Protein AF-A0A1X0P5S7-F1 (afdb_monomer)

Foldseek 3Di:
DDDDDDADEAEEEDDAPDADALVRCCVVPDDPDHHHYHYPQNFDDCLAAVPDDGDPSRVRVVVSCVVVVHDDPHPNDDPDPPPPPDDD

Secondary structure (DSSP, 8-state):
-------EEEEEEPPTT----HHHHHHHH--SSSEEEEEE-----TTT-TTS---HHHHHHHHHHHHTTPPP----------------

Organism: NCBI:txid67003

pLDDT: mean 80.3, std 17.89, range [29.89, 96.31]

Sequence (88 aa):
VRRSGANSDVSIFFPLGRTYTTSQLDTLLTTSGPHLIGADANAHAMAWDCAIPPDTRGDVLVQWCLDNDFVIHDAGDCTRHTTRHGPS

Nearest PDB structures (foldseek):
  7uqy-assembly1_A  TM=2.678E-01  e=4.507E+00  Homo sapiens
  7sch-assembly1_A  TM=2.700E-01  e=6.295E+00  Homo sapiens

Structure (mmCIF, N/CA/C/O backbone):
data_AF-A0A1X0P5S7-F1
#
_entry.id   AF-A0A1X0P5S7-F1
#
loop_
_atom_site.group_PDB
_atom_site.id
_atom_site.type_symbol
_atom_site.label_atom_id
_atom_site.label_alt_id
_atom_site.label_comp_id
_atom_site.label_asym_id
_atom_site.label_entity_id
_atom_site.label_seq_id
_atom_site.pdbx_PDB_ins_code
_atom_site.Cartn_x
_atom_site.Cartn_y
_atom_site.Cartn_z
_atom_site.occupancy
_atom_site.B_iso_or_equiv
_atom_site.auth_seq_id
_atom_site.auth_comp_id
_atom_site.auth_asym_id
_atom_site.auth_atom_id
_atom_site.pdbx_PDB_model_num
ATOM 1 N N . VAL A 1 1 ? -26.016 10.528 23.246 1.00 41.56 1 VAL A N 1
ATOM 2 C CA . VAL A 1 1 ? -25.387 10.127 21.965 1.00 41.56 1 VAL A CA 1
ATOM 3 C C . VAL A 1 1 ? -25.717 8.665 21.714 1.00 41.56 1 VAL A C 1
ATOM 5 O O . VAL A 1 1 ? -25.205 7.813 22.425 1.00 41.56 1 VAL A O 1
ATOM 8 N N . ARG A 1 2 ? -26.648 8.367 20.800 1.00 29.89 2 ARG A N 1
ATOM 9 C CA . ARG A 1 2 ? -26.918 6.986 20.376 1.00 29.89 2 ARG A CA 1
ATOM 10 C C . ARG A 1 2 ? -25.972 6.680 19.219 1.00 29.89 2 ARG A C 1
ATOM 12 O O . ARG A 1 2 ? -26.065 7.326 18.183 1.00 29.89 2 ARG A O 1
ATOM 19 N N . ARG A 1 3 ? -25.026 5.765 19.431 1.00 45.62 3 ARG A N 1
ATOM 20 C CA . ARG A 1 3 ? -24.129 5.273 18.381 1.00 45.62 3 ARG A CA 1
ATOM 21 C C . ARG A 1 3 ? -24.887 4.214 17.588 1.00 45.62 3 ARG A C 1
ATOM 23 O O . ARG A 1 3 ? -24.986 3.074 18.022 1.00 45.62 3 ARG A O 1
ATOM 30 N N . SER A 1 4 ? -25.482 4.630 16.476 1.00 36.84 4 SER A N 1
ATOM 31 C CA . SER A 1 4 ? -25.824 3.715 15.390 1.00 36.84 4 SER A CA 1
ATOM 32 C C . SER A 1 4 ? -24.531 3.475 14.622 1.00 36.84 4 SER A C 1
ATOM 34 O O . SER A 1 4 ? -23.897 4.449 14.220 1.00 36.84 4 SER A O 1
ATOM 36 N N . GLY A 1 5 ? -24.105 2.218 14.491 1.00 45.94 5 GLY A N 1
ATOM 37 C CA . GLY A 1 5 ? -22.933 1.848 13.701 1.00 45.94 5 GLY A CA 1
ATOM 38 C C . GLY A 1 5 ? -23.151 2.268 12.253 1.00 45.94 5 GLY A C 1
ATOM 39 O O . GLY A 1 5 ? -23.9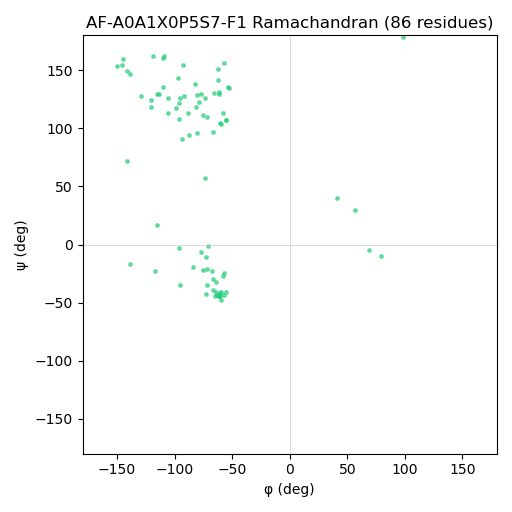63 1.672 11.553 1.00 45.94 5 GLY A O 1
ATOM 40 N N . ALA A 1 6 ? -22.487 3.342 11.846 1.00 47.94 6 ALA A N 1
ATOM 41 C CA . ALA A 1 6 ? -22.393 3.762 10.464 1.00 47.94 6 ALA A CA 1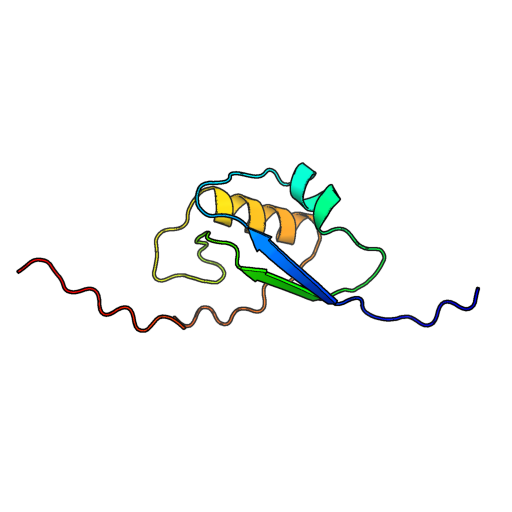
ATOM 42 C C . ALA A 1 6 ? -20.976 3.409 10.027 1.00 47.94 6 ALA A C 1
ATOM 44 O O . ALA A 1 6 ? -20.023 3.962 10.574 1.00 47.94 6 ALA A O 1
ATOM 45 N N . ASN A 1 7 ? -20.845 2.457 9.106 1.00 56.53 7 ASN A N 1
ATOM 46 C CA . ASN A 1 7 ? -19.593 2.250 8.390 1.00 56.53 7 ASN A CA 1
ATOM 47 C C . ASN A 1 7 ? -19.277 3.586 7.703 1.00 56.53 7 ASN A C 1
ATOM 49 O O . ASN A 1 7 ? -20.069 4.050 6.883 1.00 56.53 7 ASN A O 1
ATOM 53 N N . SER A 1 8 ? -18.218 4.273 8.119 1.00 67.69 8 SER A N 1
ATOM 54 C CA . SER A 1 8 ? -17.766 5.481 7.431 1.00 67.69 8 SER A CA 1
ATOM 55 C C . SER A 1 8 ? -17.032 5.062 6.167 1.00 67.69 8 SER A C 1
ATOM 57 O O . SER A 1 8 ? -16.138 4.238 6.258 1.00 67.69 8 SER A O 1
ATOM 59 N N . ASP A 1 9 ? -17.365 5.612 5.006 1.00 77.75 9 ASP A N 1
ATOM 60 C CA . ASP A 1 9 ? -16.571 5.402 3.794 1.00 77.75 9 ASP A CA 1
ATOM 61 C C . ASP A 1 9 ? -15.537 6.528 3.679 1.00 77.75 9 ASP A C 1
ATOM 63 O O . ASP A 1 9 ? -15.878 7.712 3.766 1.00 77.75 9 ASP A O 1
ATOM 67 N N . VAL A 1 10 ? -14.263 6.176 3.510 1.00 84.69 10 VAL A N 1
ATOM 68 C CA . VAL A 1 10 ? -13.160 7.130 3.339 1.00 84.69 10 VAL A CA 1
ATOM 69 C C . VAL A 1 10 ? -12.739 7.124 1.873 1.00 84.69 10 VAL A C 1
ATOM 71 O O . VAL A 1 10 ? -12.416 6.078 1.323 1.00 84.69 10 VAL A O 1
ATOM 74 N N . SER A 1 11 ? -12.715 8.293 1.232 1.00 88.31 11 SER A N 1
ATOM 75 C CA . SER A 1 11 ? -12.164 8.463 -0.118 1.00 88.31 11 SER A CA 1
ATOM 76 C C . SER A 1 11 ? -10.918 9.330 -0.048 1.00 88.31 11 SER A C 1
ATOM 78 O O . SER A 1 11 ? -10.964 10.425 0.515 1.00 88.31 11 SER A O 1
ATOM 80 N N . ILE A 1 12 ? -9.818 8.877 -0.646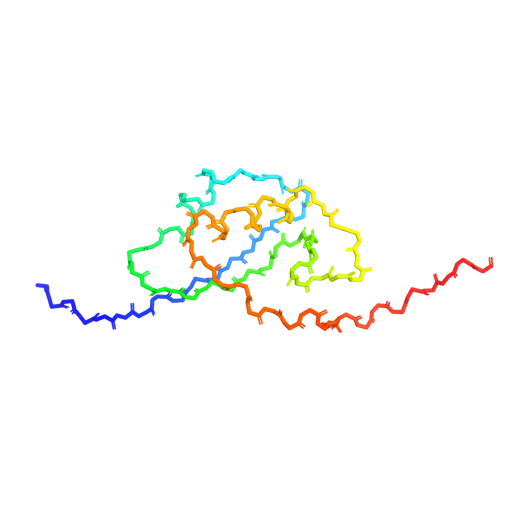 1.00 90.69 12 ILE A N 1
ATOM 81 C CA . ILE A 1 12 ? -8.535 9.570 -0.561 1.00 90.69 12 ILE A CA 1
ATOM 82 C C . ILE A 1 12 ? -7.771 9.599 -1.885 1.00 90.69 12 ILE A C 1
ATOM 84 O O . ILE A 1 12 ? -7.818 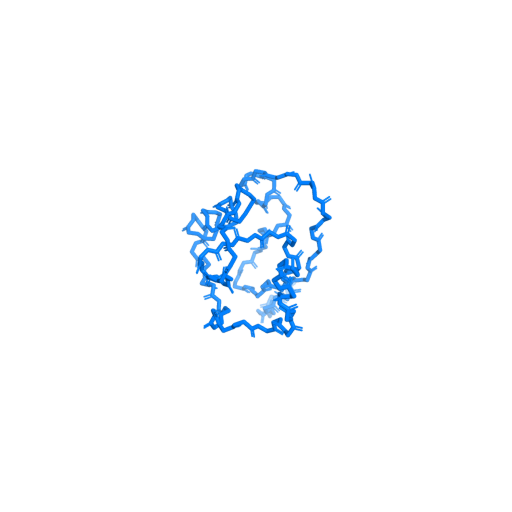8.668 -2.683 1.00 90.69 12 ILE A O 1
ATOM 88 N N . PHE A 1 13 ? -7.042 10.694 -2.098 1.00 91.62 13 PHE A N 1
ATOM 89 C CA . PHE A 1 13 ? -6.148 10.889 -3.231 1.00 91.62 13 PHE A CA 1
ATOM 90 C C . PHE A 1 13 ? -4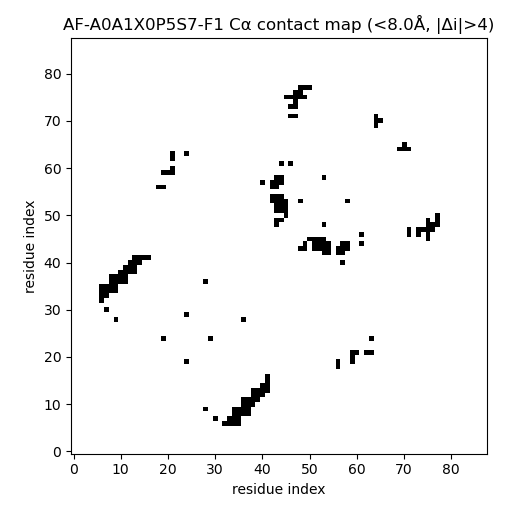.721 11.119 -2.732 1.00 91.62 13 PHE A C 1
ATOM 92 O O . PHE A 1 13 ? -4.469 12.050 -1.959 1.00 91.62 13 PHE A O 1
ATOM 99 N N . PHE A 1 14 ? -3.781 10.299 -3.199 1.00 91.69 14 PHE A N 1
ATOM 100 C CA . PHE A 1 14 ? -2.358 10.454 -2.928 1.00 91.69 14 PHE A CA 1
ATOM 101 C C . PHE A 1 14 ? -1.678 11.136 -4.121 1.00 91.69 14 PHE A C 1
ATOM 103 O O . PHE A 1 14 ? -1.663 10.573 -5.212 1.00 91.69 14 PHE A O 1
ATOM 110 N N . PRO A 1 15 ? -1.095 12.338 -3.960 1.00 89.00 15 PRO A N 1
ATOM 111 C CA . PRO A 1 15 ? -0.444 13.027 -5.070 1.00 89.00 15 PRO A CA 1
ATOM 112 C C . PRO A 1 15 ? 0.749 12.250 -5.638 1.00 89.00 15 PRO A C 1
ATOM 114 O O . PRO A 1 15 ? 1.561 11.701 -4.888 1.00 89.00 15 PRO A O 1
ATOM 117 N N . LEU A 1 16 ? 0.906 12.292 -6.964 1.00 88.88 16 LEU A N 1
ATOM 118 C CA . LEU A 1 16 ? 2.039 11.689 -7.666 1.00 88.88 16 LEU A CA 1
ATOM 119 C C . LEU A 1 16 ? 3.378 12.182 -7.093 1.00 88.88 16 LEU A C 1
ATOM 121 O O . LEU A 1 16 ? 3.575 13.374 -6.860 1.00 88.88 16 LEU A O 1
ATOM 125 N N . GLY A 1 17 ? 4.318 11.260 -6.883 1.00 84.50 17 GLY A N 1
ATOM 126 C CA . GLY A 1 17 ? 5.663 11.592 -6.402 1.00 84.50 17 GLY A CA 1
ATOM 127 C C . GLY A 1 17 ? 5.758 11.837 -4.895 1.00 84.50 17 GLY A C 1
ATOM 128 O O . GLY A 1 17 ? 6.868 11.881 -4.370 1.00 84.50 17 GLY A O 1
ATOM 129 N N . ARG A 1 18 ? 4.634 11.931 -4.173 1.00 87.44 18 ARG A N 1
ATOM 130 C CA . ARG A 1 18 ? 4.652 12.066 -2.716 1.00 87.44 18 ARG A CA 1
ATOM 131 C C . ARG A 1 18 ? 4.870 10.704 -2.064 1.00 87.44 18 ARG A C 1
ATOM 133 O O . ARG A 1 18 ? 4.171 9.744 -2.366 1.00 87.44 18 ARG A O 1
ATOM 140 N N . THR A 1 19 ? 5.839 10.629 -1.162 1.00 90.44 19 THR A N 1
ATOM 141 C CA . THR A 1 19 ? 6.067 9.457 -0.314 1.00 90.44 19 THR A CA 1
ATOM 142 C C . THR A 1 19 ? 5.325 9.609 1.006 1.00 90.44 19 THR A C 1
ATOM 144 O O . THR A 1 19 ? 5.084 10.729 1.466 1.00 90.44 19 THR A O 1
ATOM 147 N N . TYR A 1 20 ? 4.996 8.485 1.629 1.00 92.38 20 TYR A N 1
ATOM 148 C CA . TYR A 1 20 ? 4.350 8.428 2.934 1.00 92.38 20 TYR A CA 1
ATOM 149 C C . TYR A 1 20 ? 4.857 7.219 3.722 1.00 92.38 20 TYR A C 1
ATOM 151 O O . TYR A 1 20 ? 5.415 6.288 3.142 1.00 92.38 20 TYR A O 1
ATOM 159 N N . THR A 1 21 ? 4.693 7.257 5.041 1.00 94.38 21 THR A N 1
ATOM 160 C CA . THR A 1 21 ? 5.002 6.151 5.961 1.00 94.38 21 THR A CA 1
ATOM 161 C C . THR A 1 21 ? 3.721 5.533 6.51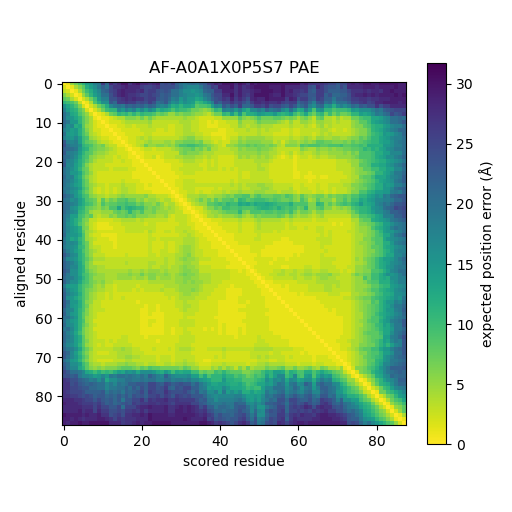1 1.00 94.38 21 THR A C 1
ATOM 163 O O . THR A 1 21 ? 2.675 6.180 6.517 1.00 94.38 21 THR A O 1
ATOM 166 N N . THR A 1 22 ? 3.805 4.319 7.058 1.00 94.38 22 THR A N 1
ATOM 167 C CA . THR A 1 22 ? 2.674 3.660 7.740 1.00 94.38 22 THR A CA 1
ATOM 168 C C . THR A 1 22 ? 2.097 4.524 8.870 1.00 94.38 22 THR A C 1
ATOM 170 O O . THR A 1 22 ? 0.891 4.707 8.948 1.00 94.38 22 THR A O 1
ATOM 173 N N . SER A 1 23 ? 2.944 5.197 9.655 1.00 94.12 23 SER A N 1
ATOM 174 C CA . SER A 1 23 ? 2.501 6.119 10.716 1.00 94.12 23 SER A CA 1
ATOM 175 C C . SER A 1 23 ? 1.728 7.349 10.216 1.00 94.12 23 SER A C 1
ATOM 177 O O . SER A 1 23 ? 0.838 7.862 10.899 1.00 94.12 23 SER A O 1
ATOM 179 N N . GLN A 1 24 ? 2.057 7.854 9.024 1.00 93.81 24 GLN A N 1
ATOM 180 C CA . GLN A 1 24 ? 1.289 8.932 8.398 1.00 93.81 24 GLN A CA 1
ATOM 181 C C . GLN A 1 24 ? -0.064 8.423 7.903 1.00 93.81 24 GLN A C 1
ATOM 183 O O . GLN A 1 24 ? -1.047 9.158 7.983 1.00 93.81 24 GLN A O 1
ATOM 188 N N . LEU A 1 25 ? -0.116 7.174 7.430 1.00 93.56 25 LEU A N 1
ATOM 189 C CA . LEU A 1 25 ? -1.357 6.512 7.045 1.00 93.56 25 LEU A CA 1
ATOM 190 C C . LEU A 1 25 ? -2.261 6.271 8.260 1.00 93.56 25 LEU A C 1
ATOM 192 O O . LEU A 1 25 ? -3.445 6.564 8.157 1.00 93.56 25 LEU A O 1
ATOM 196 N N . ASP A 1 26 ? -1.723 5.904 9.428 1.00 92.75 26 ASP A N 1
ATOM 197 C CA . ASP A 1 26 ? -2.523 5.767 10.660 1.00 92.75 26 ASP A CA 1
ATOM 198 C C . ASP A 1 26 ? -3.266 7.060 11.009 1.00 92.75 26 ASP A C 1
ATOM 200 O O . ASP A 1 26 ? -4.448 7.065 11.337 1.00 92.75 26 ASP A O 1
ATOM 204 N N . THR A 1 27 ? -2.583 8.200 10.899 1.00 90.06 27 THR A N 1
ATOM 205 C CA . THR A 1 27 ? -3.199 9.503 11.196 1.00 90.06 27 THR A CA 1
ATOM 206 C C . THR A 1 27 ? -4.300 9.860 10.192 1.00 90.06 27 THR A C 1
ATOM 208 O O . THR A 1 27 ? -5.226 10.603 10.513 1.00 90.06 27 THR A O 1
ATOM 211 N N . LEU A 1 28 ? -4.172 9.374 8.960 1.00 89.25 28 LEU A N 1
ATOM 212 C CA . LEU A 1 28 ? -4.978 9.786 7.818 1.00 89.25 28 LEU A CA 1
ATOM 213 C C . LEU A 1 28 ? -6.182 8.872 7.575 1.00 89.25 28 LEU A C 1
ATOM 215 O O . LEU A 1 28 ? -7.223 9.344 7.124 1.00 89.25 28 LEU A O 1
ATOM 219 N N . LEU A 1 29 ? -6.016 7.580 7.842 1.00 89.00 29 LEU A N 1
ATOM 220 C CA . LEU A 1 29 ? -6.935 6.521 7.448 1.00 89.00 29 LEU A CA 1
ATOM 221 C C . LEU A 1 29 ? -7.557 5.806 8.643 1.00 89.00 29 LEU A C 1
ATOM 223 O O . LEU A 1 29 ? -8.638 5.251 8.493 1.00 89.00 29 LEU A O 1
ATOM 227 N N . THR A 1 30 ? -6.946 5.833 9.830 1.00 83.62 30 THR A N 1
ATOM 228 C CA . THR A 1 30 ? -7.506 5.115 10.977 1.00 83.62 30 THR A CA 1
ATOM 229 C C . THR A 1 30 ? -8.765 5.807 11.482 1.00 83.62 30 THR A C 1
ATOM 231 O O . THR A 1 30 ? -8.728 6.872 12.100 1.00 83.62 30 THR A O 1
ATOM 234 N N . THR A 1 31 ? -9.906 5.161 11.255 1.00 79.38 31 THR A N 1
ATOM 235 C CA . THR A 1 31 ? -11.189 5.550 11.845 1.00 79.38 31 THR A CA 1
ATOM 236 C C . THR A 1 31 ? -11.653 4.534 12.890 1.00 79.38 31 THR A C 1
ATOM 238 O O . THR A 1 31 ? -11.180 3.399 12.958 1.00 79.38 31 THR A O 1
ATOM 241 N N . SER A 1 32 ? -12.569 4.946 13.769 1.00 78.56 32 SER A N 1
ATOM 242 C CA . SER A 1 32 ? -13.122 4.045 14.778 1.00 78.56 32 SER A CA 1
ATOM 243 C C . SER A 1 32 ? -14.132 3.078 14.152 1.00 78.56 32 SER A C 1
ATOM 245 O O . SER A 1 32 ? -15.245 3.491 13.826 1.00 78.56 32 SER A O 1
ATOM 247 N N . GLY A 1 33 ? -13.788 1.791 14.089 1.00 78.69 33 GLY A N 1
ATOM 248 C CA . GLY A 1 33 ? -14.691 0.730 13.632 1.00 78.69 33 GLY A CA 1
ATOM 249 C C . GLY A 1 33 ? -14.476 0.323 12.169 1.00 78.69 33 GLY A C 1
ATOM 250 O O . GLY A 1 33 ? -13.611 0.881 11.494 1.00 78.69 33 GLY A O 1
ATOM 251 N N . PRO A 1 34 ? -15.241 -0.670 11.678 1.00 79.31 34 PRO A N 1
ATOM 252 C CA . PRO A 1 34 ? -15.137 -1.131 10.297 1.00 79.31 34 PRO A CA 1
ATOM 253 C C . PRO A 1 34 ? -15.470 -0.013 9.307 1.00 79.31 34 PRO A C 1
ATOM 255 O O . PRO A 1 34 ? -16.492 0.662 9.442 1.00 79.31 34 PRO A O 1
ATOM 258 N N . HIS A 1 35 ? -14.612 0.170 8.308 1.00 86.81 35 HIS A N 1
ATOM 259 C CA . HIS A 1 35 ? -14.795 1.161 7.258 1.00 86.81 35 HIS A CA 1
ATOM 260 C C . HIS A 1 35 ? -14.156 0.703 5.950 1.00 86.81 35 HIS A C 1
ATOM 262 O O . HIS A 1 35 ? -13.208 -0.082 5.950 1.00 86.81 35 HIS A O 1
ATOM 268 N N . LEU A 1 36 ? -14.686 1.207 4.838 1.00 89.19 36 LEU A N 1
ATOM 269 C CA . LEU A 1 36 ? -14.115 1.007 3.512 1.00 89.19 36 LEU A CA 1
ATOM 270 C C . LEU A 1 36 ? -13.268 2.221 3.138 1.00 89.19 36 LEU A C 1
ATOM 272 O O . LEU A 1 36 ? -13.620 3.361 3.450 1.00 89.19 36 LEU A O 1
ATOM 276 N N . ILE A 1 37 ? -12.158 1.967 2.449 1.00 90.62 37 ILE A N 1
ATOM 277 C CA . ILE A 1 37 ? -11.261 3.002 1.940 1.00 90.62 37 ILE A CA 1
ATOM 278 C C . ILE A 1 37 ? -11.186 2.861 0.421 1.00 90.62 37 ILE A C 1
ATOM 280 O O . ILE A 1 37 ? -10.734 1.841 -0.093 1.00 90.62 37 ILE A O 1
ATOM 284 N N . GLY A 1 38 ? -11.613 3.897 -0.297 1.00 91.50 38 GLY A N 1
ATOM 285 C CA . GLY A 1 38 ? -11.330 4.075 -1.717 1.00 91.50 38 GLY A CA 1
ATOM 286 C C . GLY A 1 38 ? -10.123 4.991 -1.887 1.00 91.50 38 GLY A C 1
ATOM 287 O O . GLY A 1 38 ? -10.145 6.128 -1.414 1.00 91.50 38 GLY A O 1
ATOM 288 N N . ALA A 1 39 ? -9.071 4.517 -2.553 1.00 90.00 39 ALA A N 1
ATOM 289 C CA . ALA A 1 39 ? -7.832 5.270 -2.711 1.00 90.00 39 ALA A CA 1
ATOM 290 C C . ALA A 1 39 ? -7.379 5.334 -4.172 1.00 90.00 39 ALA A C 1
ATOM 292 O O . ALA A 1 39 ? -7.179 4.305 -4.811 1.00 90.00 39 ALA A O 1
ATOM 293 N N . ASP A 1 40 ? -7.125 6.546 -4.666 1.00 91.50 40 ASP A N 1
ATOM 294 C CA . ASP A 1 40 ? -6.227 6.745 -5.806 1.00 91.50 40 ASP A CA 1
ATOM 295 C C . ASP A 1 40 ? -4.802 6.880 -5.259 1.00 91.50 40 ASP A C 1
ATOM 297 O O . ASP A 1 40 ? -4.382 7.940 -4.781 1.00 91.50 40 ASP A O 1
ATOM 301 N N . ALA A 1 41 ? -4.097 5.749 -5.240 1.00 90.75 41 ALA A N 1
ATOM 302 C CA . ALA A 1 41 ? -2.811 5.603 -4.573 1.00 90.75 41 ALA A CA 1
ATOM 303 C C . ALA A 1 41 ? -1.640 6.256 -5.320 1.00 90.75 41 ALA A C 1
ATOM 305 O O . ALA A 1 41 ? -0.606 6.516 -4.697 1.00 90.75 41 ALA A O 1
ATOM 306 N N . ASN A 1 42 ? -1.768 6.483 -6.638 1.00 93.50 42 ASN A N 1
ATOM 307 C CA . ASN A 1 42 ? -0.647 6.825 -7.527 1.00 93.50 42 ASN A CA 1
ATOM 308 C C . ASN A 1 42 ? 0.631 6.005 -7.230 1.00 93.50 42 ASN A C 1
ATOM 310 O O . ASN A 1 42 ? 1.751 6.527 -7.231 1.00 93.50 42 ASN A O 1
ATOM 314 N N . ALA A 1 43 ? 0.435 4.720 -6.934 1.00 92.12 43 ALA A N 1
ATOM 315 C CA . ALA A 1 43 ? 1.450 3.767 -6.515 1.00 92.12 43 ALA A CA 1
ATOM 316 C C . ALA A 1 43 ? 1.116 2.377 -7.066 1.00 92.12 43 ALA A C 1
ATOM 318 O O . ALA A 1 43 ? -0.053 2.061 -7.305 1.00 92.12 43 ALA A O 1
ATOM 319 N N . HIS A 1 44 ? 2.145 1.554 -7.238 1.00 92.00 44 HIS A N 1
ATOM 320 C CA . HIS A 1 44 ? 2.016 0.220 -7.816 1.00 92.00 44 HIS A CA 1
ATOM 321 C C . HIS A 1 44 ? 2.367 -0.833 -6.774 1.00 92.00 44 HIS A C 1
ATOM 323 O O . HIS A 1 44 ? 3.424 -0.756 -6.149 1.00 92.00 44 HIS A O 1
ATOM 329 N N . ALA A 1 45 ? 1.500 -1.828 -6.607 1.00 91.62 45 ALA A N 1
ATOM 330 C CA . ALA A 1 45 ? 1.789 -2.999 -5.797 1.00 91.62 45 ALA A CA 1
ATOM 331 C C . ALA A 1 45 ? 1.224 -4.248 -6.460 1.00 91.62 45 ALA A C 1
ATOM 333 O O . ALA A 1 45 ? 0.154 -4.219 -7.065 1.00 91.62 45 ALA A O 1
ATOM 334 N N . MET A 1 46 ? 1.898 -5.376 -6.245 1.00 90.06 46 MET A N 1
ATOM 335 C CA . MET A 1 46 ? 1.467 -6.676 -6.766 1.00 90.06 46 MET A CA 1
ATOM 336 C C . MET A 1 46 ? 0.051 -7.072 -6.326 1.00 90.06 46 MET A C 1
ATOM 338 O O . MET A 1 46 ? -0.591 -7.864 -7.007 1.00 90.06 46 MET A O 1
ATOM 342 N N . ALA A 1 47 ? -0.423 -6.536 -5.198 1.00 89.25 47 ALA A N 1
ATOM 343 C CA . ALA A 1 47 ? -1.731 -6.842 -4.632 1.00 89.25 47 ALA A CA 1
ATOM 344 C C . ALA A 1 47 ? -2.919 -6.256 -5.423 1.00 89.25 47 ALA A C 1
ATOM 346 O O . ALA A 1 47 ? -4.024 -6.760 -5.262 1.00 89.25 47 ALA A O 1
ATOM 347 N N . TRP A 1 48 ? -2.715 -5.220 -6.249 1.00 88.88 48 TRP A N 1
ATOM 348 C CA . TRP A 1 48 ? -3.788 -4.584 -7.037 1.00 88.88 48 TRP A CA 1
ATOM 349 C C . TRP A 1 48 ? -3.391 -4.212 -8.476 1.00 88.88 48 TRP A C 1
ATOM 351 O O . TRP A 1 48 ? -4.258 -4.013 -9.315 1.00 88.88 48 TRP A O 1
ATOM 361 N N . ASP A 1 49 ? -2.098 -4.151 -8.806 1.00 87.31 49 ASP A N 1
ATOM 362 C CA . ASP A 1 49 ? -1.608 -3.811 -10.149 1.00 87.31 49 ASP A CA 1
ATOM 363 C C . ASP A 1 49 ? -0.384 -4.664 -10.515 1.00 87.31 49 ASP A C 1
ATOM 365 O O . ASP A 1 49 ? 0.756 -4.202 -10.525 1.00 87.31 49 ASP A O 1
ATOM 369 N N . CYS A 1 50 ? -0.610 -5.953 -10.785 1.00 84.31 50 CYS A N 1
ATOM 370 C CA . CYS A 1 50 ? 0.465 -6.924 -11.018 1.00 84.31 50 CYS A CA 1
ATOM 371 C C . CYS A 1 50 ? 1.187 -6.768 -12.371 1.00 84.31 50 CYS A C 1
ATOM 373 O O . CYS A 1 50 ? 2.219 -7.404 -12.594 1.00 84.31 50 CYS A O 1
ATOM 375 N N . ALA A 1 51 ? 0.662 -5.944 -13.283 1.00 86.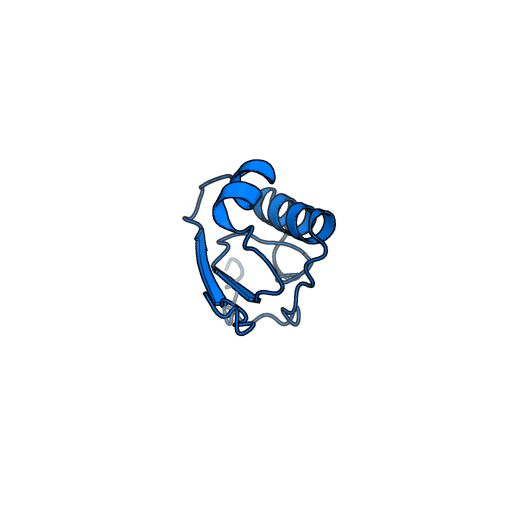50 51 ALA A N 1
ATOM 376 C CA . ALA A 1 51 ? 1.252 -5.722 -14.602 1.00 86.50 51 ALA A CA 1
ATOM 377 C C . ALA A 1 51 ? 2.370 -4.672 -14.601 1.00 86.50 51 ALA A C 1
ATOM 379 O O . ALA A 1 51 ? 3.176 -4.628 -15.537 1.00 86.50 51 ALA A O 1
ATOM 380 N N . ILE A 1 52 ? 2.425 -3.824 -13.574 1.00 86.75 52 ILE A N 1
ATOM 381 C CA . ILE A 1 52 ? 3.447 -2.793 -13.415 1.00 86.75 52 ILE A CA 1
ATOM 382 C C . ILE A 1 52 ? 4.355 -3.196 -12.246 1.00 86.75 52 ILE A C 1
ATOM 384 O O . ILE A 1 52 ? 3.853 -3.636 -11.213 1.00 86.75 52 ILE A O 1
ATOM 388 N N . PRO A 1 53 ? 5.693 -3.074 -12.376 1.00 91.19 53 PRO A N 1
ATOM 389 C CA . PRO A 1 53 ? 6.590 -3.353 -11.263 1.00 91.19 53 PRO A CA 1
ATOM 390 C C . PRO A 1 53 ? 6.192 -2.554 -10.011 1.00 91.19 53 PRO A C 1
ATOM 392 O O . PRO A 1 53 ? 5.928 -1.353 -10.134 1.00 91.19 53 PRO A O 1
ATOM 395 N N . PRO A 1 54 ? 6.165 -3.190 -8.827 1.00 92.38 54 PRO A N 1
ATOM 396 C CA . PRO A 1 54 ? 5.799 -2.512 -7.594 1.00 92.38 54 PRO A CA 1
ATOM 397 C C . PRO A 1 54 ? 6.782 -1.385 -7.268 1.00 92.38 54 PRO A C 1
ATOM 399 O O . PRO A 1 54 ? 7.963 -1.438 -7.627 1.00 92.38 54 PRO A O 1
ATOM 402 N N . ASP A 1 55 ? 6.285 -0.366 -6.573 1.00 94.25 55 ASP A N 1
ATOM 403 C CA . ASP A 1 55 ? 7.091 0.730 -6.053 1.00 94.25 55 ASP A CA 1
ATOM 404 C C . ASP A 1 55 ? 7.022 0.804 -4.521 1.00 94.25 55 ASP A C 1
ATOM 406 O O . ASP A 1 55 ? 6.125 0.263 -3.877 1.00 94.25 55 ASP A O 1
ATOM 410 N N . THR A 1 56 ? 7.977 1.517 -3.917 1.00 95.31 56 THR A N 1
ATOM 411 C CA . THR A 1 56 ? 8.079 1.627 -2.452 1.00 95.31 56 THR A CA 1
ATOM 412 C C . THR A 1 56 ? 6.818 2.205 -1.804 1.00 95.31 56 THR A C 1
ATOM 414 O O . THR A 1 56 ? 6.542 1.925 -0.643 1.00 95.31 56 THR A O 1
ATOM 417 N N . ARG A 1 57 ? 6.040 3.024 -2.522 1.00 95.38 57 ARG A N 1
ATOM 418 C CA . ARG A 1 57 ? 4.793 3.587 -1.986 1.00 95.38 57 ARG A CA 1
ATOM 419 C C . ARG A 1 57 ? 3.709 2.516 -1.911 1.00 95.38 57 ARG A C 1
ATOM 421 O O . ARG A 1 57 ? 3.011 2.437 -0.903 1.00 95.38 57 ARG A O 1
ATOM 428 N N . GLY A 1 58 ? 3.606 1.684 -2.945 1.00 94.50 58 GLY A N 1
ATOM 429 C CA . GLY A 1 58 ? 2.716 0.532 -2.969 1.00 94.50 58 GLY A CA 1
ATOM 430 C C . GLY A 1 58 ? 3.060 -0.456 -1.860 1.00 94.50 58 GLY A C 1
ATOM 431 O O . GLY A 1 58 ? 2.168 -0.865 -1.122 1.00 94.50 58 GLY A O 1
ATOM 432 N N . ASP A 1 59 ? 4.348 -0.740 -1.660 1.00 95.06 59 ASP A N 1
ATOM 433 C CA . ASP A 1 59 ? 4.809 -1.612 -0.572 1.00 95.06 59 ASP A CA 1
ATOM 434 C C . ASP A 1 59 ? 4.415 -1.069 0.813 1.00 95.06 59 ASP A C 1
ATOM 436 O O . ASP A 1 59 ? 3.959 -1.826 1.670 1.00 95.06 59 ASP A O 1
ATOM 440 N N . VAL A 1 60 ? 4.522 0.248 1.034 1.00 96.31 60 VAL A N 1
ATOM 441 C CA . VAL A 1 60 ? 4.092 0.881 2.294 1.00 96.31 60 VAL A CA 1
ATOM 442 C C . VAL A 1 60 ? 2.581 0.758 2.509 1.00 96.31 60 VAL A C 1
ATOM 444 O O . VAL A 1 60 ? 2.161 0.488 3.632 1.00 96.31 60 VAL A O 1
ATOM 447 N N . LEU A 1 61 ? 1.763 0.937 1.467 1.00 95.12 61 LEU A N 1
ATOM 448 C CA . LEU A 1 61 ? 0.309 0.750 1.562 1.00 95.12 61 LEU A CA 1
ATOM 449 C C . LEU A 1 61 ? -0.054 -0.706 1.867 1.00 95.12 61 LEU A C 1
ATOM 451 O O . LEU A 1 61 ? -0.881 -0.947 2.741 1.00 95.12 61 LEU A O 1
ATOM 455 N N . VAL A 1 62 ? 0.581 -1.671 1.193 1.00 94.44 62 VAL A N 1
ATOM 456 C CA . VAL A 1 62 ? 0.372 -3.101 1.470 1.00 94.44 62 VAL A CA 1
ATOM 457 C C . VAL A 1 62 ? 0.740 -3.420 2.914 1.00 94.44 62 VAL A C 1
ATOM 459 O O . VAL A 1 62 ? -0.051 -4.050 3.612 1.00 94.44 62 VAL A O 1
ATOM 462 N N . GLN A 1 63 ? 1.904 -2.959 3.380 1.00 96.00 63 GLN A N 1
ATOM 463 C CA . GLN A 1 63 ? 2.333 -3.194 4.755 1.00 96.00 63 GLN A CA 1
ATOM 464 C C . GLN A 1 63 ? 1.359 -2.573 5.757 1.00 96.00 63 GLN A C 1
ATOM 466 O O . GLN A 1 63 ? 0.969 -3.235 6.711 1.00 96.00 63 GLN A O 1
ATOM 471 N N . TRP A 1 64 ? 0.907 -1.340 5.515 1.00 95.44 64 TRP A N 1
ATOM 472 C CA . TRP A 1 64 ? -0.076 -0.692 6.378 1.00 95.44 64 TRP A CA 1
ATOM 473 C C . TRP A 1 64 ? -1.398 -1.466 6.437 1.00 95.44 64 TRP A C 1
ATOM 475 O O . TRP A 1 64 ? -1.952 -1.629 7.524 1.00 95.44 64 TRP A O 1
ATOM 485 N N . CYS A 1 65 ? -1.883 -1.979 5.300 1.00 93.69 65 CYS A N 1
ATOM 486 C CA . CYS A 1 65 ? -3.079 -2.818 5.266 1.00 93.69 65 CYS A CA 1
ATOM 487 C C . CYS A 1 65 ? -2.896 -4.100 6.090 1.00 93.69 65 CYS A C 1
ATOM 489 O O . CYS A 1 65 ? -3.789 -4.451 6.854 1.00 93.69 65 CYS A O 1
ATOM 491 N N . LEU A 1 66 ? -1.745 -4.770 5.971 1.00 93.19 66 LEU A N 1
ATOM 492 C CA . LEU A 1 66 ? -1.428 -5.974 6.749 1.00 93.19 66 LEU A CA 1
ATOM 493 C C . LEU A 1 66 ? -1.349 -5.684 8.253 1.00 93.19 66 LEU A C 1
ATOM 495 O O . LEU A 1 66 ? -1.890 -6.448 9.045 1.00 93.19 66 LEU A O 1
ATOM 499 N N . ASP A 1 67 ? -0.712 -4.577 8.637 1.00 94.12 67 ASP A N 1
ATOM 500 C CA . ASP A 1 67 ? -0.548 -4.176 10.040 1.00 94.12 67 ASP A CA 1
ATOM 501 C C . ASP A 1 67 ? -1.884 -3.795 10.708 1.00 94.12 67 ASP A C 1
ATOM 503 O O . ASP A 1 67 ? -1.997 -3.851 11.933 1.00 94.12 67 ASP A O 1
ATOM 507 N N . ASN A 1 68 ? -2.890 -3.408 9.914 1.00 91.25 68 ASN A N 1
ATOM 508 C CA . ASN A 1 68 ? -4.198 -2.932 10.377 1.00 91.25 68 ASN A CA 1
ATOM 509 C C . ASN A 1 68 ? -5.369 -3.858 9.982 1.00 91.25 68 ASN A C 1
ATOM 511 O O . ASN A 1 68 ? -6.523 -3.431 10.024 1.00 91.25 68 ASN A O 1
ATOM 515 N N . ASP A 1 69 ? -5.089 -5.106 9.591 1.00 90.88 69 ASP A N 1
ATOM 516 C CA . ASP A 1 69 ? -6.088 -6.122 9.217 1.00 90.88 69 ASP A CA 1
ATOM 517 C C . ASP A 1 69 ? -7.046 -5.700 8.074 1.00 90.88 69 ASP A C 1
ATOM 519 O O . ASP A 1 69 ? -8.194 -6.152 7.994 1.00 90.88 69 ASP A O 1
ATOM 523 N N . PHE A 1 70 ? -6.588 -4.846 7.152 1.00 89.81 70 PHE A N 1
ATOM 524 C CA . PHE A 1 70 ? -7.347 -4.488 5.954 1.00 89.81 70 PHE A CA 1
ATOM 525 C C . PHE A 1 70 ? -7.181 -5.527 4.847 1.00 89.81 70 PHE A C 1
ATOM 527 O O . PHE A 1 70 ? -6.081 -5.977 4.524 1.00 89.81 70 PHE A O 1
ATOM 534 N N . VAL A 1 71 ? -8.297 -5.833 4.186 1.00 90.94 71 VAL A N 1
ATOM 535 C CA . VAL A 1 71 ? -8.326 -6.669 2.986 1.00 90.94 71 VAL A CA 1
ATOM 536 C C . VAL A 1 71 ? -8.314 -5.775 1.749 1.00 90.94 71 VAL A C 1
ATOM 538 O O . VAL A 1 71 ? -9.160 -4.895 1.593 1.00 90.94 71 VAL A O 1
ATOM 541 N N . ILE A 1 72 ? -7.365 -6.021 0.847 1.00 90.88 72 ILE A N 1
ATOM 542 C CA . ILE A 1 72 ? -7.314 -5.374 -0.467 1.00 90.88 72 ILE A CA 1
ATOM 543 C C . ILE A 1 72 ? -8.283 -6.121 -1.389 1.00 90.88 72 ILE A C 1
ATOM 545 O O . ILE A 1 72 ? -8.122 -7.315 -1.627 1.00 90.88 72 ILE A O 1
ATOM 549 N N . HIS A 1 73 ? -9.303 -5.416 -1.878 1.00 88.69 73 HIS A N 1
ATOM 550 C CA . HIS A 1 73 ? -10.379 -5.990 -2.694 1.00 88.69 73 HIS A CA 1
ATOM 551 C C . HIS A 1 73 ? -10.183 -5.834 -4.205 1.00 88.69 73 HIS A C 1
ATOM 553 O O . HIS A 1 73 ? -11.019 -6.317 -4.970 1.00 88.69 73 HIS A O 1
ATOM 559 N N . ASP A 1 74 ? -9.125 -5.153 -4.642 1.00 84.00 74 ASP A N 1
ATOM 560 C CA . ASP 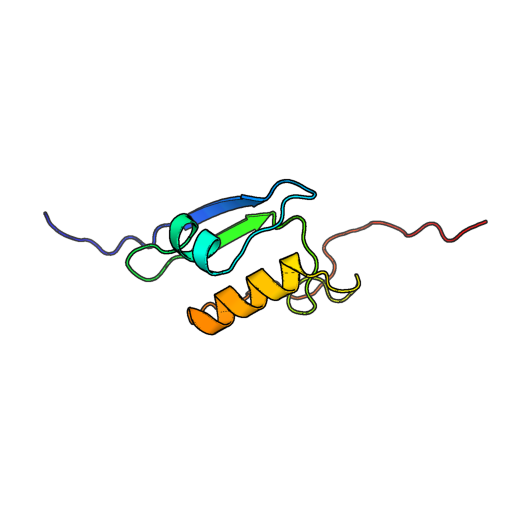A 1 74 ? -8.888 -4.947 -6.066 1.00 84.00 74 ASP A CA 1
ATOM 561 C C . ASP A 1 74 ? -8.602 -6.295 -6.744 1.00 84.00 74 ASP A C 1
ATOM 563 O O . ASP A 1 74 ? -7.804 -7.093 -6.254 1.00 84.00 74 ASP A O 1
ATOM 567 N N . ALA A 1 75 ? -9.288 -6.582 -7.852 1.00 67.69 75 ALA A N 1
ATOM 568 C CA . ALA A 1 75 ? -9.270 -7.907 -8.477 1.00 67.69 75 ALA A CA 1
ATOM 569 C C . ALA A 1 75 ? -7.930 -8.251 -9.161 1.00 67.69 75 ALA A C 1
ATOM 571 O O . ALA A 1 75 ? -7.795 -9.332 -9.728 1.00 67.69 75 ALA A O 1
ATOM 572 N N . GLY A 1 76 ? -6.950 -7.338 -9.146 1.00 58.78 76 GLY A N 1
ATOM 573 C CA . GLY A 1 76 ? -5.660 -7.488 -9.824 1.00 58.78 76 GLY A CA 1
ATOM 574 C C . GLY A 1 76 ? -5.749 -7.461 -11.355 1.00 58.78 76 GLY A C 1
ATOM 575 O O . GLY A 1 76 ? -4.720 -7.477 -12.029 1.00 58.78 76 GLY A O 1
ATOM 576 N N . ASP A 1 77 ? -6.961 -7.399 -11.913 1.00 63.12 77 ASP A N 1
ATOM 577 C CA . ASP A 1 77 ? -7.201 -7.249 -13.340 1.00 63.12 77 ASP A CA 1
ATOM 578 C C . ASP A 1 77 ? -6.885 -5.815 -13.771 1.00 63.12 77 ASP A C 1
ATOM 580 O O . ASP A 1 77 ? -7.422 -4.841 -13.236 1.00 63.12 77 ASP A O 1
ATOM 584 N N . CYS A 1 78 ? -6.029 -5.675 -14.786 1.00 56.53 78 CYS A N 1
ATOM 585 C CA . CYS A 1 78 ? -5.686 -4.380 -15.357 1.00 56.53 78 CYS A CA 1
ATOM 586 C C . CYS A 1 78 ? -6.942 -3.623 -15.808 1.00 56.53 78 CYS A C 1
ATOM 588 O O . CYS A 1 78 ? -7.499 -3.887 -16.872 1.00 56.53 78 CYS A O 1
ATOM 590 N N . THR A 1 79 ? -7.322 -2.588 -15.066 1.00 55.31 79 THR A N 1
ATOM 591 C CA . THR A 1 79 ? -8.355 -1.627 -15.485 1.00 55.31 79 THR A CA 1
ATOM 592 C C . THR A 1 79 ? -7.829 -0.619 -16.518 1.00 55.31 79 THR A C 1
ATOM 594 O O . THR A 1 79 ? -8.594 0.164 -17.083 1.00 55.31 79 THR A O 1
ATOM 597 N N . ARG A 1 80 ? -6.518 -0.627 -16.811 1.00 52.03 80 ARG A N 1
ATOM 598 C CA . ARG A 1 80 ? -5.859 0.299 -17.744 1.00 52.03 80 ARG A CA 1
ATOM 599 C C . ARG A 1 80 ? -5.705 -0.294 -19.151 1.00 52.03 80 ARG A C 1
ATOM 601 O O . ARG A 1 80 ? -4.798 -1.077 -19.415 1.00 52.03 80 ARG A O 1
ATOM 608 N N . HIS A 1 81 ? -6.494 0.207 -20.104 1.00 49.25 81 HIS A N 1
ATOM 609 C CA . HIS A 1 81 ? -6.195 0.132 -21.542 1.00 49.25 81 HIS A CA 1
ATOM 610 C C . HIS A 1 81 ? -5.069 1.110 -21.929 1.00 49.25 81 HIS A C 1
ATOM 612 O O . HIS A 1 81 ? -5.254 1.990 -22.766 1.00 49.25 81 HIS A O 1
ATOM 618 N N . THR A 1 82 ? -3.891 1.018 -21.317 1.00 46.62 82 THR A N 1
ATOM 619 C CA . THR A 1 82 ? -2.711 1.700 -21.862 1.00 46.62 82 THR A CA 1
ATOM 620 C C . THR A 1 82 ? -1.982 0.712 -22.750 1.00 46.62 82 THR A C 1
ATOM 622 O O . THR A 1 82 ? -1.142 -0.052 -22.278 1.00 46.62 82 THR A O 1
ATOM 625 N N . THR A 1 83 ? -2.323 0.700 -24.041 1.00 47.78 83 THR A N 1
ATOM 626 C CA . THR A 1 83 ? -1.530 0.009 -25.060 1.00 47.78 83 THR A CA 1
ATOM 627 C C . THR A 1 83 ? -0.113 0.555 -24.965 1.00 47.78 83 THR A C 1
ATOM 629 O O . THR A 1 83 ? 0.146 1.709 -25.312 1.00 47.78 83 THR A O 1
ATO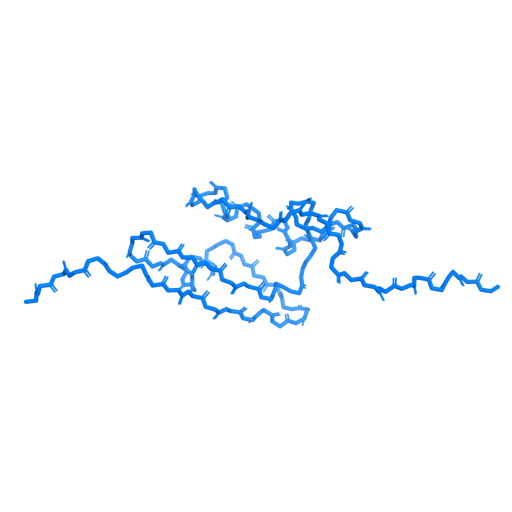M 632 N N . ARG A 1 84 ? 0.813 -0.250 -24.444 1.00 52.56 84 ARG A N 1
ATOM 633 C CA . ARG A 1 84 ? 2.233 0.067 -24.498 1.00 52.56 84 ARG A CA 1
ATOM 634 C C . ARG A 1 84 ? 2.604 0.011 -25.974 1.00 52.56 84 ARG A C 1
ATOM 636 O O . ARG A 1 84 ? 2.814 -1.070 -26.515 1.00 52.56 84 ARG A O 1
ATOM 643 N N . HIS A 1 85 ? 2.620 1.157 -26.647 1.00 50.06 85 HIS A N 1
ATOM 644 C CA . HIS A 1 85 ? 3.312 1.254 -27.920 1.00 50.06 85 HIS A CA 1
ATOM 645 C C . HIS A 1 85 ? 4.773 0.913 -27.616 1.00 50.06 85 HIS A C 1
ATOM 647 O O . HIS A 1 85 ? 5.476 1.675 -26.952 1.00 50.06 85 HIS A O 1
ATOM 653 N N . GLY A 1 86 ? 5.177 -0.308 -27.977 1.00 45.78 86 GLY A N 1
ATOM 654 C CA . GLY A 1 86 ? 6.575 -0.712 -27.950 1.00 45.78 86 GLY A CA 1
ATOM 655 C C . GLY A 1 86 ? 7.400 0.238 -28.823 1.00 45.78 86 GLY A C 1
ATOM 656 O O . GLY A 1 86 ? 6.833 0.893 -29.702 1.00 45.78 86 GLY A O 1
ATOM 657 N N . PRO A 1 87 ? 8.711 0.362 -28.569 1.00 55.62 87 PRO A N 1
ATOM 658 C CA . PRO A 1 87 ? 9.554 1.231 -29.374 1.00 55.62 87 PRO A CA 1
ATOM 659 C C . PRO A 1 87 ? 9.547 0.737 -30.828 1.00 55.62 87 PRO A C 1
ATOM 661 O O . PRO A 1 87 ? 9.723 -0.461 -31.064 1.00 55.62 87 PRO A O 1
ATOM 664 N N . SER A 1 88 ? 9.277 1.663 -31.754 1.00 49.53 88 SER A N 1
ATOM 665 C CA . SER A 1 88 ? 9.353 1.470 -33.207 1.00 49.53 88 SER A CA 1
ATOM 666 C C . SER A 1 88 ? 10.733 1.025 -33.675 1.00 49.53 88 SER A C 1
ATOM 668 O O . SER A 1 88 ? 11.730 1.467 -33.059 1.00 49.53 88 SER A O 1
#

Solvent-accessible surface area (backbone atoms only — not comparable to full-atom values): 5776 Å² total; per-residue (Å²): 137,85,85,72,93,67,69,54,76,44,78,49,78,44,62,76,90,66,80,75,52,52,73,58,45,49,77,73,66,68,65,95,68,72,61,53,75,49,68,49,60,72,54,28,25,67,73,48,34,58,90,46,80,60,38,76,55,19,52,36,52,54,51,39,28,61,78,67,77,53,82,82,80,54,86,38,65,82,86,68,90,69,78,76,78,68,88,128

Radius of gyration: 15.53 Å; Cα contacts (8 Å, |Δi|>4): 95; chains: 1; bounding box: 36×21×55 Å

InterPro domains:
  IPR005135 Endonuclease/exonuclease/phosphatase [PF14529] (11-81)
  IPR036691 Endonuclease/exonuclease/phosphatase superfamily [G3DSA:3.60.10.10] (8-88)
  IPR036691 Endonuclease/exonuclease/phosphatase superfamily [SSF56219] (21-85)

Mean predicted aligned error: 9.08 Å